Protein AF-A0A519KG94-F1 (afdb_monomer_lite)

Secondary structure (DSSP, 8-state):
-------EE-SSEEEETTEEEEEETTEEEEEETTTEEEEEEEEPPPTTTTT-TTGGGTS---EEEEEEETTS-EEEEEE-GGGTHHHHHHHHHHHHHHHHHHHS--

Sequence (106 aa):
MNAKKTTYDNSFVTIKDQELDIHYRQNNFVVDLHSVSKMYLTKKKSRYEAWIPILRRFMDPEYNLCIRTRDNKEIRMDVKASEKQFFIEPIAVVRGMGKSNLFSAS

Radius of gyration: 16.33 Å; chains: 1; bounding box: 50×31×43 Å

pLDDT: mean 78.15, std 16.22, range [37.41, 94.75]

Structure (mmCIF, N/CA/C/O backbone):
data_AF-A0A519KG94-F1
#
_entry.id   AF-A0A519KG94-F1
#
loop_
_atom_site.group_PDB
_atom_site.id
_atom_site.type_symbol
_atom_site.label_atom_id
_atom_site.label_alt_id
_atom_site.label_comp_id
_atom_site.label_asym_id
_atom_site.label_entity_id
_atom_site.label_seq_id
_atom_site.pdbx_PDB_ins_code
_atom_site.Cartn_x
_atom_site.Cartn_y
_atom_site.Cartn_z
_atom_site.occupancy
_atom_site.B_iso_or_equiv
_atom_site.auth_seq_id
_atom_site.auth_comp_id
_atom_site.auth_asym_id
_atom_site.auth_atom_id
_atom_site.pdbx_PDB_model_num
ATOM 1 N N . MET A 1 1 ? -22.112 10.602 17.271 1.00 38.81 1 MET A N 1
ATOM 2 C CA . MET A 1 1 ? -21.067 11.168 16.388 1.00 38.81 1 MET A CA 1
ATOM 3 C C . MET A 1 1 ? -21.139 10.444 15.050 1.00 38.81 1 MET A C 1
ATOM 5 O O . MET A 1 1 ? -20.944 9.239 15.031 1.00 38.81 1 MET A O 1
ATOM 9 N N . ASN A 1 2 ? -21.495 11.130 13.958 1.00 37.41 2 ASN A N 1
ATOM 10 C CA . ASN A 1 2 ? -21.551 10.522 12.623 1.00 37.41 2 ASN A CA 1
ATOM 11 C C . ASN A 1 2 ? -20.124 10.381 12.081 1.00 37.41 2 ASN A C 1
ATOM 13 O O . ASN A 1 2 ? -19.542 11.362 11.619 1.00 37.41 2 ASN A O 1
ATOM 17 N N . ALA A 1 3 ? -19.547 9.181 12.163 1.00 47.12 3 ALA A N 1
ATOM 18 C CA . ALA A 1 3 ? -18.307 8.878 11.461 1.00 47.12 3 ALA A CA 1
ATOM 19 C C . ALA A 1 3 ? -18.564 9.068 9.960 1.00 47.12 3 ALA A C 1
ATOM 21 O O . ALA A 1 3 ? -19.387 8.366 9.372 1.00 47.12 3 ALA A O 1
ATOM 22 N N . LYS A 1 4 ? -17.912 10.063 9.347 1.00 52.91 4 LYS A N 1
ATOM 23 C CA . LYS A 1 4 ? -17.907 10.233 7.891 1.00 52.91 4 LYS A CA 1
ATOM 24 C C . LYS A 1 4 ? -17.489 8.888 7.292 1.00 52.91 4 LYS A C 1
ATOM 26 O O . LYS A 1 4 ? -16.379 8.433 7.557 1.00 52.91 4 LYS A O 1
ATOM 31 N N . LYS A 1 5 ? -18.382 8.241 6.537 1.00 58.75 5 LYS A N 1
ATOM 32 C CA . LYS A 1 5 ? -18.061 7.008 5.814 1.00 58.75 5 LYS A CA 1
ATOM 33 C C . LYS A 1 5 ? -17.000 7.337 4.769 1.00 58.75 5 LYS A C 1
ATOM 35 O O . LYS A 1 5 ? -17.317 7.867 3.708 1.00 58.75 5 LYS A O 1
ATOM 40 N N . THR A 1 6 ? -15.738 7.076 5.091 1.00 61.94 6 THR A N 1
ATOM 41 C CA . THR A 1 6 ? -14.649 7.147 4.120 1.00 61.94 6 THR A CA 1
ATOM 42 C C . THR A 1 6 ? -14.820 5.965 3.183 1.00 61.94 6 THR A C 1
ATOM 44 O O . THR A 1 6 ? -14.640 4.824 3.597 1.00 61.94 6 THR A O 1
ATOM 47 N N . THR A 1 7 ? -15.232 6.252 1.952 1.00 73.69 7 THR A N 1
ATOM 48 C CA . THR A 1 7 ? -15.294 5.263 0.878 1.00 73.69 7 THR A CA 1
ATOM 49 C C . THR A 1 7 ? -14.279 5.690 -0.167 1.00 73.69 7 THR A C 1
ATOM 51 O O . THR A 1 7 ? -14.396 6.782 -0.722 1.00 73.69 7 THR A O 1
ATOM 54 N N . TYR A 1 8 ? -13.261 4.868 -0.377 1.00 79.19 8 TYR A N 1
ATOM 55 C CA . TYR A 1 8 ? -12.333 4.990 -1.493 1.00 79.19 8 TYR A CA 1
ATOM 56 C C . TYR A 1 8 ? -12.368 3.682 -2.262 1.00 79.19 8 TYR A C 1
ATOM 58 O O . TYR A 1 8 ? -12.383 2.620 -1.645 1.00 79.19 8 TYR A O 1
ATOM 66 N N . ASP A 1 9 ? -12.374 3.750 -3.584 1.00 83.38 9 ASP A N 1
ATOM 67 C CA . ASP A 1 9 ? -12.388 2.547 -4.396 1.00 83.38 9 ASP A CA 1
ATOM 68 C C . ASP A 1 9 ? -11.611 2.763 -5.686 1.00 83.38 9 ASP A C 1
ATOM 70 O O . ASP A 1 9 ? -11.781 3.772 -6.375 1.00 83.38 9 ASP A O 1
ATOM 74 N N . ASN A 1 10 ? -10.734 1.816 -5.996 1.00 84.69 10 ASN A N 1
ATOM 75 C CA . ASN A 1 10 ? -10.065 1.727 -7.280 1.00 84.69 10 ASN A CA 1
ATOM 76 C C . ASN A 1 10 ? -9.834 0.258 -7.656 1.00 84.69 10 ASN A C 1
ATOM 78 O O . ASN A 1 10 ? -10.133 -0.648 -6.887 1.00 84.69 10 ASN A O 1
ATOM 82 N N . SER A 1 11 ? -9.258 0.011 -8.836 1.00 82.50 11 SER A N 1
ATOM 83 C CA . SER A 1 11 ? -9.074 -1.344 -9.374 1.00 82.50 11 SER A CA 1
ATOM 84 C C . SER A 1 11 ? -8.289 -2.323 -8.486 1.00 82.50 11 SER A C 1
ATOM 86 O O . SER A 1 11 ? -8.348 -3.519 -8.753 1.00 82.50 11 SER A O 1
ATOM 88 N N . PHE A 1 12 ? -7.534 -1.849 -7.489 1.00 87.56 12 PHE A N 1
ATOM 89 C CA . PHE A 1 12 ? -6.683 -2.684 -6.634 1.00 87.56 12 PHE A CA 1
ATOM 90 C C . PHE A 1 12 ? -6.858 -2.454 -5.130 1.00 87.56 12 PHE A C 1
ATOM 92 O O . PHE A 1 12 ? -6.382 -3.268 -4.343 1.00 87.56 12 PHE A O 1
ATOM 99 N N . VAL A 1 13 ? -7.453 -1.337 -4.713 1.00 88.38 13 VAL A N 1
ATOM 100 C CA . VAL A 1 13 ? -7.562 -0.941 -3.308 1.00 88.38 13 VAL A CA 1
ATOM 101 C C . VAL A 1 13 ? -8.945 -0.375 -3.039 1.00 88.38 13 VAL A C 1
ATOM 103 O O . VAL A 1 13 ? -9.315 0.661 -3.595 1.00 88.38 13 VAL A O 1
ATOM 106 N N . THR A 1 14 ? -9.647 -0.996 -2.101 1.00 89.06 14 THR A N 1
ATOM 107 C CA . THR A 1 14 ? -10.936 -0.540 -1.596 1.00 89.06 14 THR A CA 1
ATOM 108 C C . THR A 1 14 ? -10.784 -0.201 -0.116 1.00 89.06 14 THR A C 1
ATOM 110 O O . THR A 1 14 ? -10.240 -0.968 0.673 1.00 89.06 14 THR A O 1
ATOM 113 N N . ILE A 1 15 ? -11.245 0.982 0.280 1.00 86.31 15 ILE A N 1
ATOM 114 C CA . ILE A 1 15 ? -11.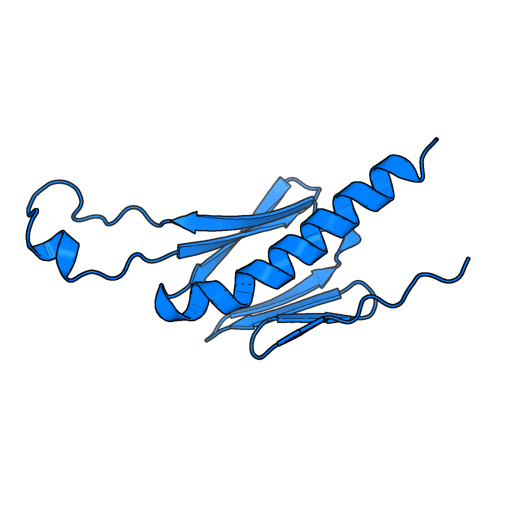316 1.413 1.674 1.00 86.31 15 ILE A CA 1
ATOM 115 C C . ILE A 1 15 ? -12.780 1.650 1.997 1.00 86.31 15 ILE A C 1
ATOM 117 O O . ILE A 1 15 ? -13.384 2.588 1.471 1.00 86.31 15 ILE A O 1
ATOM 121 N N . LYS A 1 16 ? -13.356 0.813 2.855 1.00 84.75 16 LYS A N 1
ATOM 122 C CA . LYS A 1 16 ? -14.776 0.878 3.205 1.00 84.75 16 LYS A CA 1
ATOM 123 C C . LYS A 1 16 ? -14.977 0.465 4.652 1.00 84.75 16 LYS A C 1
ATOM 125 O O . LYS A 1 16 ? -14.335 -0.461 5.115 1.00 84.75 16 LYS A O 1
ATOM 130 N N . ASP A 1 17 ? -15.861 1.166 5.363 1.00 80.44 17 ASP A N 1
ATOM 131 C CA . ASP A 1 17 ? -16.314 0.792 6.712 1.00 80.44 17 ASP A CA 1
ATOM 132 C C . ASP A 1 17 ? -15.173 0.455 7.708 1.00 80.44 17 ASP A C 1
ATOM 134 O O . ASP A 1 17 ? -15.344 -0.363 8.599 1.00 80.44 17 ASP A O 1
ATOM 138 N N . GLN A 1 18 ? -14.037 1.162 7.603 1.00 81.38 18 GLN A N 1
ATOM 139 C CA . GLN A 1 18 ? -12.804 0.978 8.399 1.00 81.38 18 GLN A CA 1
ATOM 140 C C . GLN A 1 18 ? -11.904 -0.196 7.996 1.00 81.38 18 GLN A C 1
ATOM 142 O O . GLN A 1 18 ? -10.900 -0.441 8.652 1.00 81.38 18 GLN A O 1
ATOM 147 N N . GLU A 1 19 ? -12.167 -0.847 6.875 1.00 88.94 19 GLU A N 1
ATOM 148 C CA . GLU A 1 19 ? -11.294 -1.871 6.314 1.00 88.94 19 GLU A CA 1
ATOM 149 C C . GLU A 1 19 ? -10.505 -1.316 5.126 1.00 88.94 19 GLU A C 1
ATOM 151 O O . GLU A 1 19 ? -11.011 -0.522 4.328 1.00 88.94 19 GLU A O 1
ATOM 156 N N . LEU A 1 20 ? -9.238 -1.717 5.043 1.00 88.56 20 LEU A N 1
ATOM 157 C CA . LEU A 1 20 ? -8.374 -1.565 3.882 1.00 88.56 20 LEU A CA 1
ATOM 158 C C . LEU A 1 20 ? -8.285 -2.929 3.208 1.00 88.56 20 LEU A C 1
ATOM 160 O O . LEU A 1 20 ? -7.618 -3.833 3.714 1.00 88.56 20 LEU A O 1
ATOM 164 N N . ASP A 1 21 ? -8.953 -3.050 2.074 1.00 91.44 21 ASP A N 1
ATOM 165 C CA . ASP A 1 21 ? -8.946 -4.234 1.234 1.00 91.44 21 ASP A CA 1
ATOM 166 C C . ASP A 1 21 ? -8.070 -3.982 0.007 1.00 91.44 21 ASP A C 1
ATOM 168 O O . ASP A 1 21 ? -8.206 -2.966 -0.681 1.00 91.44 21 ASP A O 1
ATOM 172 N N . ILE A 1 22 ? -7.111 -4.868 -0.238 1.00 90.50 22 ILE A N 1
ATOM 173 C CA . ILE A 1 22 ? -6.169 -4.735 -1.340 1.00 90.50 22 ILE A CA 1
ATOM 174 C C . ILE A 1 22 ? -6.119 -6.048 -2.109 1.00 90.50 22 ILE A C 1
ATOM 176 O O . ILE A 1 22 ? -5.635 -7.065 -1.608 1.00 90.50 22 ILE A O 1
ATOM 180 N N . HIS A 1 23 ? -6.554 -5.972 -3.365 1.00 91.31 23 HIS A N 1
ATOM 181 C CA . HIS A 1 23 ? -6.552 -7.055 -4.343 1.00 91.31 23 HIS A CA 1
ATOM 182 C C . HIS A 1 23 ? -5.554 -6.719 -5.437 1.00 91.31 23 HIS A C 1
ATOM 184 O O . HIS A 1 23 ? -5.826 -5.921 -6.336 1.00 91.31 23 HIS A O 1
ATOM 190 N N . TYR A 1 24 ? -4.363 -7.302 -5.367 1.00 89.06 24 TYR A N 1
ATOM 191 C CA . TYR A 1 24 ? -3.315 -6.999 -6.328 1.00 89.06 24 TYR A CA 1
ATOM 192 C C . TYR A 1 24 ? -2.519 -8.240 -6.728 1.00 89.06 24 TYR A C 1
ATOM 194 O O . TYR A 1 24 ? -1.722 -8.801 -5.969 1.00 89.06 24 TYR A O 1
ATOM 202 N N . ARG A 1 25 ? -2.687 -8.629 -7.998 1.00 85.50 25 ARG A N 1
ATOM 203 C CA . ARG A 1 25 ? -2.130 -9.854 -8.592 1.00 85.50 25 ARG A CA 1
ATOM 204 C C . ARG A 1 25 ? -2.571 -11.102 -7.826 1.00 85.50 25 ARG A C 1
ATOM 206 O O . ARG A 1 25 ? -3.741 -11.440 -7.854 1.00 85.50 25 ARG A O 1
ATOM 213 N N . GLN A 1 26 ? -1.629 -11.803 -7.198 1.00 86.31 26 GLN A N 1
ATOM 214 C CA . GLN A 1 26 ? -1.876 -13.004 -6.400 1.00 86.31 26 GLN A CA 1
ATOM 215 C C . GLN A 1 26 ? -1.955 -12.693 -4.898 1.00 86.31 26 GLN A C 1
ATOM 217 O O . GLN A 1 26 ? -2.139 -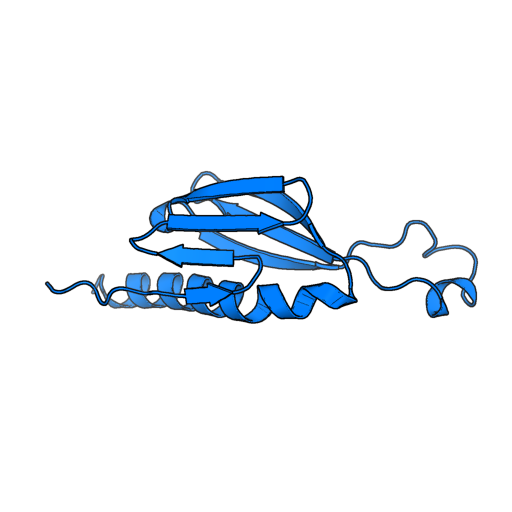13.606 -4.101 1.00 86.31 26 GLN A O 1
ATOM 222 N N . ASN A 1 27 ? -1.794 -11.424 -4.507 1.00 83.56 27 ASN A N 1
ATOM 223 C CA . ASN A 1 27 ? -1.884 -11.004 -3.117 1.00 83.56 27 ASN A CA 1
ATOM 224 C C . ASN A 1 27 ? -3.247 -10.366 -2.879 1.00 83.56 27 ASN A C 1
ATOM 226 O O . ASN A 1 27 ? -3.547 -9.324 -3.461 1.00 83.56 27 ASN A O 1
ATOM 230 N N . ASN A 1 28 ? -4.022 -10.974 -1.990 1.00 87.31 28 ASN A N 1
ATOM 231 C CA . ASN A 1 28 ? -5.261 -10.408 -1.481 1.00 87.31 28 ASN A CA 1
ATOM 232 C C . ASN A 1 28 ? -5.133 -10.334 0.033 1.00 87.31 28 ASN A C 1
ATOM 234 O O . ASN A 1 28 ? -4.808 -11.338 0.674 1.00 87.31 28 ASN A O 1
ATOM 238 N N . PHE A 1 29 ? -5.348 -9.158 0.605 1.00 87.12 29 PHE A N 1
ATOM 239 C CA . PHE A 1 29 ? -5.354 -9.007 2.050 1.00 87.12 29 PHE A CA 1
ATOM 240 C C . PHE A 1 29 ? -6.319 -7.913 2.473 1.00 87.12 29 PHE A C 1
ATOM 242 O O . PHE A 1 29 ? -6.423 -6.861 1.847 1.00 87.12 29 PHE A O 1
ATOM 249 N N . VAL A 1 30 ? -6.962 -8.184 3.599 1.00 89.38 30 VAL A N 1
ATOM 250 C CA . VAL A 1 30 ? -7.863 -7.268 4.278 1.00 89.38 30 VAL A CA 1
ATOM 251 C C . VAL A 1 30 ? -7.231 -6.938 5.618 1.00 89.38 30 VAL A C 1
ATOM 253 O O . VAL A 1 30 ? -6.791 -7.833 6.345 1.00 89.38 30 VAL A O 1
ATOM 256 N N . VAL A 1 31 ? -7.140 -5.652 5.935 1.00 87.94 31 VAL A N 1
ATOM 257 C CA . VAL A 1 31 ? -6.614 -5.181 7.213 1.00 87.94 31 VAL A CA 1
ATOM 258 C C . VAL A 1 31 ? -7.501 -4.076 7.767 1.00 87.94 31 VAL A C 1
ATOM 260 O O . VAL A 1 31 ? -7.913 -3.172 7.047 1.00 87.94 31 VAL A O 1
ATOM 263 N N . ASP A 1 32 ? -7.772 -4.126 9.067 1.00 88.62 32 ASP A N 1
ATOM 264 C CA . ASP A 1 32 ? -8.465 -3.045 9.765 1.00 88.62 32 ASP A CA 1
ATOM 265 C C . ASP A 1 32 ? -7.610 -1.766 9.709 1.00 88.62 32 ASP A C 1
ATOM 267 O O . ASP A 1 32 ? -6.453 -1.757 10.146 1.00 88.62 32 ASP A O 1
ATOM 271 N N . LEU A 1 33 ? -8.171 -0.669 9.201 1.00 86.12 33 LEU A N 1
ATOM 272 C CA . LEU A 1 33 ? -7.519 0.638 9.121 1.00 86.12 33 LEU A CA 1
ATOM 273 C C . LEU A 1 33 ? -7.058 1.152 10.484 1.00 86.12 33 LEU A C 1
ATOM 275 O O . LEU A 1 33 ? -6.042 1.845 10.545 1.00 86.12 33 LEU A O 1
ATOM 279 N N . HIS A 1 34 ? -7.750 0.830 11.582 1.00 84.81 34 HIS A N 1
ATOM 280 C CA . HIS A 1 34 ? -7.298 1.228 12.922 1.00 84.81 34 HIS A CA 1
ATOM 281 C C . HIS A 1 34 ? -6.007 0.536 13.318 1.00 84.81 34 HIS A C 1
ATOM 283 O O . HIS A 1 34 ? -5.188 1.118 14.032 1.00 84.81 34 HIS A O 1
ATOM 289 N N . SER A 1 35 ? -5.804 -0.685 12.832 1.00 87.69 35 SER A N 1
ATOM 290 C CA . SER A 1 35 ? -4.568 -1.427 13.044 1.00 87.69 35 SER A CA 1
ATOM 291 C C . SER A 1 35 ? -3.420 -0.895 12.181 1.00 87.69 35 SER A C 1
ATOM 293 O O . SER A 1 35 ? -2.261 -1.101 12.535 1.00 87.69 35 SER A O 1
ATOM 295 N N . VAL A 1 36 ? -3.702 -0.162 11.097 1.00 89.75 36 VAL A N 1
ATOM 296 C CA . VAL A 1 36 ? -2.685 0.436 10.222 1.00 89.75 36 VAL A CA 1
ATOM 297 C C . VAL A 1 36 ? -2.104 1.699 10.864 1.00 89.75 36 VAL A C 1
ATOM 299 O O . VAL A 1 36 ? -2.809 2.641 11.220 1.00 89.75 36 VAL A O 1
ATOM 302 N N . SER A 1 37 ? -0.778 1.740 10.999 1.00 89.69 37 SER A N 1
ATOM 303 C CA . SER A 1 37 ? -0.044 2.930 11.444 1.00 89.69 37 SER A CA 1
ATOM 304 C C . SER A 1 37 ? 0.460 3.763 10.268 1.00 89.69 37 SER A C 1
ATOM 306 O O . SER A 1 37 ? 0.476 4.993 10.335 1.00 89.69 37 SER A O 1
ATOM 308 N N . LYS A 1 38 ? 0.885 3.112 9.178 1.00 91.56 38 LYS A N 1
ATOM 309 C CA . LYS A 1 38 ? 1.455 3.792 8.012 1.00 91.56 38 LYS A CA 1
ATOM 310 C C . LYS A 1 38 ? 1.319 2.953 6.746 1.00 91.56 38 LYS A C 1
ATOM 312 O O . LYS A 1 38 ? 1.578 1.758 6.766 1.00 91.56 38 LYS A O 1
ATOM 317 N N . MET A 1 39 ? 1.046 3.608 5.624 1.00 93.50 39 MET A N 1
ATOM 318 C CA . MET A 1 39 ? 1.100 3.021 4.282 1.00 93.50 39 MET A CA 1
ATOM 319 C C . MET A 1 39 ? 2.042 3.859 3.408 1.00 93.50 39 MET A C 1
ATOM 321 O O . MET A 1 39 ? 2.018 5.088 3.495 1.00 93.50 39 MET A O 1
ATOM 325 N N . TYR A 1 40 ? 2.927 3.230 2.629 1.00 94.75 40 TYR A N 1
ATOM 326 C CA . TYR A 1 40 ? 3.891 3.936 1.772 1.00 94.75 40 TYR A CA 1
ATOM 327 C C . TYR A 1 40 ? 4.488 3.040 0.681 1.00 94.75 40 TYR A C 1
ATOM 329 O O . TYR A 1 40 ? 4.523 1.823 0.815 1.00 94.75 40 TYR A O 1
ATOM 337 N N . LEU A 1 41 ? 5.018 3.652 -0.382 1.00 93.69 41 LEU A N 1
ATOM 338 C CA . LEU A 1 41 ? 5.795 2.962 -1.415 1.00 93.69 41 LEU A CA 1
ATOM 339 C C . LEU A 1 41 ? 7.297 3.118 -1.155 1.00 93.69 41 LEU A C 1
ATOM 341 O O . LEU A 1 41 ? 7.770 4.203 -0.816 1.00 93.69 41 LEU A O 1
ATOM 345 N N . THR A 1 42 ? 8.063 2.056 -1.379 1.00 93.19 42 THR A N 1
ATOM 346 C CA . THR A 1 42 ? 9.531 2.100 -1.426 1.00 93.19 42 THR A CA 1
ATOM 347 C C . THR A 1 42 ? 10.018 1.643 -2.787 1.00 93.19 42 THR A C 1
ATOM 349 O O . THR A 1 42 ? 9.455 0.726 -3.368 1.00 93.19 42 THR A O 1
ATOM 352 N N . LYS A 1 43 ? 11.064 2.270 -3.322 1.00 88.69 43 LYS A N 1
ATOM 353 C CA . LYS A 1 43 ? 11.701 1.790 -4.552 1.00 88.69 43 LYS A CA 1
ATOM 354 C C . LYS A 1 43 ? 12.546 0.557 -4.222 1.00 88.69 43 LYS A C 1
ATOM 356 O O . LYS A 1 43 ? 13.353 0.612 -3.292 1.00 88.69 43 LYS A O 1
ATOM 361 N N . LYS A 1 44 ? 12.402 -0.536 -4.973 1.00 83.94 44 LYS A N 1
ATOM 362 C CA . LYS A 1 44 ? 13.307 -1.687 -4.861 1.00 83.94 44 LYS A CA 1
ATOM 363 C C . LYS A 1 44 ? 14.672 -1.289 -5.414 1.00 83.94 44 LYS A C 1
ATOM 365 O O . LYS A 1 44 ? 14.776 -0.704 -6.493 1.00 83.94 44 LYS A O 1
ATOM 370 N N . LYS A 1 45 ? 15.733 -1.598 -4.667 1.00 72.00 45 LYS A N 1
ATOM 371 C CA . LYS A 1 45 ? 17.097 -1.486 -5.190 1.00 72.00 45 LYS A CA 1
ATOM 372 C C . LYS A 1 45 ? 17.269 -2.561 -6.257 1.00 72.00 45 LYS A C 1
ATOM 374 O O . LYS A 1 45 ? 17.067 -3.741 -5.970 1.00 72.00 45 LYS A O 1
ATOM 379 N N . SER A 1 46 ? 17.602 -2.172 -7.486 1.00 64.12 46 SER A N 1
ATOM 380 C CA . SER A 1 46 ? 17.891 -3.161 -8.523 1.00 64.12 46 SER A CA 1
ATOM 381 C C . SER A 1 46 ? 19.191 -3.872 -8.152 1.00 6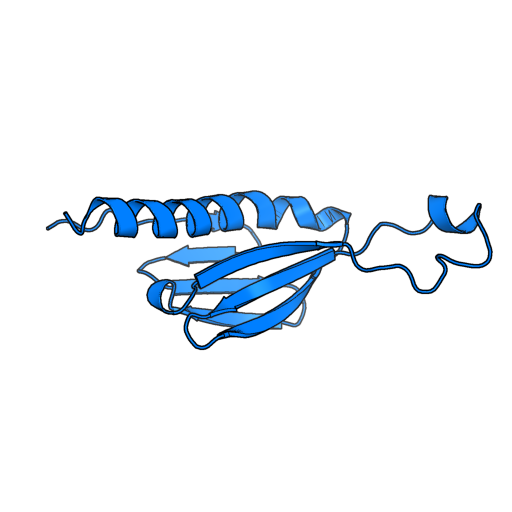4.12 46 SER A C 1
ATOM 383 O O . SER A 1 46 ? 20.194 -3.202 -7.916 1.00 64.12 46 SER A O 1
ATOM 385 N N . ARG A 1 47 ? 19.213 -5.210 -8.135 1.00 58.00 47 ARG A N 1
ATOM 386 C CA . ARG A 1 47 ? 20.443 -5.987 -7.867 1.00 58.00 47 ARG A CA 1
ATOM 387 C C . ARG A 1 47 ? 21.571 -5.700 -8.873 1.00 58.00 47 ARG A C 1
ATOM 389 O O . ARG A 1 47 ? 22.727 -5.966 -8.582 1.00 58.00 47 ARG A O 1
ATOM 396 N N . TYR A 1 48 ? 21.236 -5.110 -10.019 1.00 57.47 48 TYR A N 1
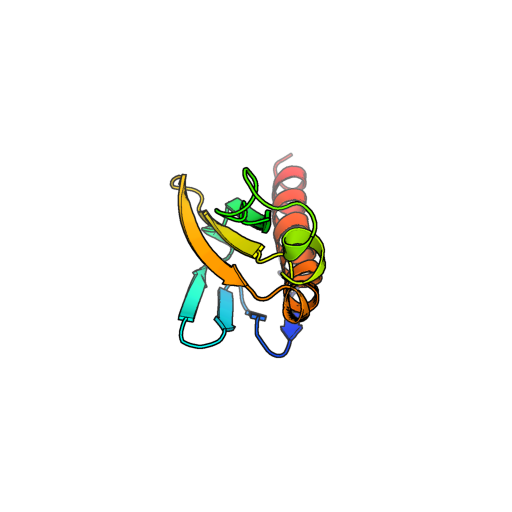ATOM 397 C CA . TYR A 1 48 ? 22.164 -4.721 -11.081 1.00 57.47 48 TYR A CA 1
ATOM 398 C C . TYR A 1 48 ? 22.798 -3.335 -10.894 1.00 57.47 48 TYR A C 1
ATOM 400 O O . TYR A 1 48 ? 23.530 -2.889 -11.775 1.00 57.47 48 TYR A O 1
ATOM 408 N N . GLU A 1 49 ? 22.549 -2.650 -9.767 1.00 51.19 49 GLU A N 1
ATOM 409 C CA . GLU A 1 49 ? 23.028 -1.276 -9.530 1.00 51.19 49 GLU A CA 1
ATOM 410 C C . GLU A 1 49 ? 24.554 -1.118 -9.598 1.00 51.19 49 GLU A C 1
ATOM 412 O O . GLU A 1 49 ? 25.028 0.008 -9.724 1.00 51.19 49 GLU A O 1
ATOM 417 N N . ALA A 1 50 ? 25.324 -2.208 -9.559 1.00 53.16 50 ALA A N 1
ATOM 418 C CA . ALA A 1 50 ? 26.772 -2.125 -9.504 1.00 53.16 50 ALA A CA 1
ATOM 419 C C . ALA A 1 50 ? 27.484 -2.148 -10.874 1.00 53.16 50 ALA A C 1
ATOM 421 O O . ALA A 1 50 ? 28.521 -1.502 -10.982 1.00 53.16 50 ALA A O 1
ATOM 422 N N . TRP A 1 51 ? 27.033 -2.894 -11.898 1.00 53.31 51 TRP A N 1
ATOM 423 C CA . TRP A 1 51 ? 27.976 -3.321 -12.962 1.00 53.31 51 TRP A CA 1
ATOM 424 C C . TRP A 1 51 ? 27.693 -2.825 -14.391 1.00 53.31 51 TRP A C 1
ATOM 426 O O . TRP A 1 51 ? 28.632 -2.774 -15.179 1.00 53.31 51 TRP A O 1
ATOM 436 N N . ILE A 1 52 ? 26.464 -2.428 -14.768 1.00 64.69 52 ILE A N 1
ATOM 437 C CA . ILE A 1 52 ? 26.176 -2.014 -16.163 1.00 64.69 52 ILE A CA 1
ATOM 438 C C . ILE A 1 52 ? 25.200 -0.816 -16.222 1.00 64.69 52 ILE A C 1
ATOM 440 O O . ILE A 1 52 ? 23.982 -0.999 -16.143 1.00 64.69 52 ILE A O 1
ATOM 444 N N . PRO A 1 53 ? 25.695 0.422 -16.438 1.00 62.25 53 PRO A N 1
ATOM 445 C CA . PRO A 1 53 ? 24.877 1.642 -16.513 1.00 62.25 53 PRO A CA 1
ATOM 446 C C . PRO A 1 53 ? 23.819 1.639 -17.627 1.00 62.25 53 PRO A C 1
ATOM 448 O O . PRO A 1 53 ? 22.786 2.294 -17.499 1.00 62.25 53 PRO A O 1
ATOM 451 N N . ILE A 1 54 ? 24.064 0.903 -18.714 1.00 65.88 54 ILE A N 1
ATOM 452 C CA . ILE A 1 54 ? 23.168 0.815 -19.877 1.00 65.88 54 ILE A CA 1
ATOM 453 C C . ILE A 1 54 ? 21.897 0.027 -19.542 1.00 65.88 54 ILE A C 1
ATOM 455 O O . ILE A 1 54 ? 20.802 0.480 -19.869 1.00 65.88 54 ILE A O 1
ATOM 459 N N . LEU A 1 55 ? 22.011 -1.089 -18.813 1.00 58.94 55 LEU A N 1
ATOM 460 C CA . LEU A 1 55 ? 20.854 -1.904 -18.416 1.00 58.94 55 LEU A CA 1
ATOM 461 C C . LEU A 1 55 ? 19.919 -1.157 -17.456 1.00 58.94 55 LEU A C 1
ATOM 463 O O . LEU A 1 55 ? 18.714 -1.395 -17.453 1.00 58.94 55 LEU A O 1
ATOM 467 N N . ARG A 1 56 ? 20.441 -0.174 -16.713 1.00 57.78 56 ARG A N 1
ATOM 468 C CA . ARG A 1 56 ? 19.651 0.683 -15.817 1.00 57.78 56 ARG A CA 1
ATOM 469 C C . ARG A 1 56 ? 18.558 1.478 -16.542 1.00 57.78 56 ARG A C 1
ATOM 471 O O . ARG A 1 56 ? 17.569 1.826 -15.910 1.00 57.78 56 ARG A O 1
ATOM 478 N N . ARG A 1 57 ? 18.723 1.782 -17.838 1.00 56.25 57 ARG A N 1
ATOM 479 C CA . ARG A 1 57 ? 17.713 2.506 -18.638 1.00 56.25 57 ARG A CA 1
ATOM 480 C C . ARG A 1 57 ? 16.570 1.613 -19.126 1.00 56.25 57 ARG A C 1
ATOM 482 O O . ARG A 1 57 ? 15.516 2.140 -19.452 1.00 56.25 57 ARG A O 1
ATOM 489 N N . PHE A 1 58 ? 16.781 0.298 -19.168 1.00 58.16 58 PHE A N 1
ATOM 490 C CA . PHE A 1 58 ? 15.805 -0.674 -19.671 1.00 58.16 58 PHE A CA 1
ATOM 491 C C . PHE A 1 58 ? 15.033 -1.388 -18.559 1.00 58.16 58 PHE A C 1
ATOM 493 O O . PHE A 1 58 ? 14.047 -2.061 -18.839 1.00 58.16 58 PHE A O 1
ATOM 500 N N . MET A 1 59 ? 15.472 -1.263 -17.304 1.00 62.38 59 MET A N 1
ATOM 501 C CA . MET A 1 59 ? 14.756 -1.833 -16.169 1.00 62.38 59 MET A CA 1
ATOM 502 C C . MET A 1 59 ? 13.822 -0.796 -15.558 1.00 62.38 59 MET A C 1
ATOM 504 O O . MET A 1 59 ? 14.267 0.183 -14.951 1.00 62.38 59 MET A O 1
ATOM 508 N N . ASP A 1 60 ? 12.523 -1.044 -15.689 1.00 63.62 60 ASP A N 1
ATOM 509 C CA . ASP A 1 60 ? 11.514 -0.274 -14.981 1.00 63.62 60 ASP A CA 1
ATOM 510 C C . ASP A 1 60 ? 11.739 -0.379 -13.463 1.00 63.62 60 ASP A C 1
ATOM 512 O O . ASP A 1 60 ? 11.962 -1.473 -12.933 1.00 63.62 60 ASP A O 1
ATOM 516 N N . PRO A 1 61 ? 11.702 0.744 -12.728 1.00 68.81 61 PRO A N 1
ATOM 517 C CA . PRO A 1 61 ? 11.920 0.725 -11.294 1.00 68.81 61 PRO A CA 1
ATOM 518 C C . PRO A 1 61 ? 10.780 -0.018 -10.594 1.00 68.81 61 PRO A C 1
ATOM 520 O O . PRO A 1 61 ? 9.660 0.478 -10.527 1.00 68.81 61 PRO A O 1
ATOM 523 N N . GLU A 1 62 ? 11.063 -1.185 -10.025 1.00 83.25 62 GLU A N 1
ATOM 524 C CA . GLU A 1 62 ? 10.095 -1.881 -9.180 1.00 83.25 62 GLU A CA 1
ATOM 525 C C . GLU A 1 62 ? 9.899 -1.150 -7.845 1.00 83.25 62 GLU A C 1
ATOM 527 O O . GLU A 1 62 ? 10.811 -0.509 -7.308 1.00 83.25 62 GLU A O 1
ATOM 532 N N . TYR A 1 63 ? 8.698 -1.266 -7.289 1.00 90.62 63 TYR A N 1
ATOM 533 C CA . TYR A 1 63 ? 8.334 -0.690 -6.002 1.00 90.62 63 TYR A CA 1
ATOM 534 C C . TYR A 1 63 ? 7.866 -1.790 -5.051 1.00 90.62 63 TYR A C 1
ATOM 536 O O . TYR A 1 63 ? 7.410 -2.837 -5.491 1.00 90.62 63 TYR A O 1
ATOM 544 N N . ASN A 1 64 ? 7.944 -1.543 -3.746 1.00 91.94 64 ASN A N 1
ATOM 545 C CA . ASN A 1 64 ? 7.166 -2.279 -2.760 1.00 91.94 64 ASN A CA 1
ATOM 546 C C . ASN A 1 64 ? 6.104 -1.356 -2.178 1.00 91.94 64 ASN A C 1
ATOM 548 O O . ASN A 1 64 ? 6.442 -0.253 -1.737 1.00 91.94 64 ASN A O 1
ATOM 552 N N . LEU A 1 65 ? 4.860 -1.817 -2.112 1.00 93.56 65 LEU A N 1
ATOM 553 C CA . LEU A 1 65 ? 3.873 -1.258 -1.202 1.00 93.56 65 LEU A CA 1
ATOM 554 C C . LEU A 1 65 ? 4.120 -1.831 0.192 1.00 93.56 65 LEU A C 1
ATOM 556 O O . LEU A 1 65 ? 4.147 -3.046 0.373 1.00 93.56 65 LEU A O 1
ATOM 560 N N . CYS A 1 66 ? 4.314 -0.945 1.160 1.00 94.62 66 CYS A N 1
ATOM 561 C CA . CYS A 1 66 ? 4.541 -1.272 2.556 1.00 94.62 66 CYS A CA 1
ATOM 562 C C . CYS A 1 66 ? 3.359 -0.779 3.391 1.00 94.62 66 CYS A C 1
ATOM 564 O O . CYS A 1 66 ? 3.005 0.403 3.334 1.00 94.62 66 CYS A O 1
ATOM 566 N N . ILE A 1 67 ? 2.797 -1.667 4.204 1.00 93.50 67 ILE A N 1
ATOM 567 C CA . ILE A 1 67 ? 1.761 -1.352 5.188 1.00 93.50 67 ILE A CA 1
ATOM 568 C C . ILE A 1 67 ? 2.293 -1.763 6.544 1.00 93.50 67 ILE A C 1
ATOM 570 O O . ILE A 1 67 ? 2.499 -2.942 6.819 1.00 93.50 67 ILE A O 1
ATOM 574 N N . ARG A 1 68 ? 2.549 -0.768 7.383 1.00 93.56 68 ARG A N 1
ATOM 575 C CA . ARG A 1 68 ? 2.962 -0.960 8.762 1.00 93.56 68 ARG A CA 1
ATOM 576 C C . ARG A 1 68 ? 1.736 -0.898 9.654 1.00 93.56 68 ARG A C 1
ATOM 578 O O . ARG A 1 68 ? 0.956 0.053 9.578 1.00 93.56 68 ARG A O 1
ATOM 585 N N . THR A 1 69 ? 1.593 -1.890 10.513 1.00 91.06 69 THR A N 1
ATOM 586 C CA . THR A 1 69 ? 0.563 -1.949 11.549 1.00 91.06 69 THR A CA 1
ATOM 587 C C . THR A 1 69 ? 1.058 -1.282 12.838 1.00 91.06 69 THR A C 1
ATOM 589 O O . THR A 1 69 ? 2.226 -0.900 12.961 1.00 91.06 69 THR A O 1
ATOM 592 N N . ARG A 1 70 ? 0.168 -1.051 13.806 1.00 87.75 70 ARG A N 1
ATOM 593 C CA . ARG A 1 70 ? 0.499 -0.426 15.100 1.00 87.75 70 ARG A CA 1
ATOM 594 C C . ARG A 1 70 ? 1.338 -1.324 16.007 1.00 87.75 70 ARG A C 1
ATOM 596 O O . ARG A 1 70 ? 2.092 -0.808 16.820 1.00 87.75 70 ARG A O 1
ATOM 603 N N . ASP A 1 71 ? 1.267 -2.640 15.825 1.00 90.06 71 ASP A N 1
ATOM 604 C CA . ASP A 1 71 ? 2.125 -3.623 16.501 1.00 90.06 71 ASP A CA 1
ATOM 605 C C . ASP A 1 71 ? 3.515 -3.765 15.842 1.00 90.06 71 ASP A C 1
ATOM 607 O O . ASP A 1 71 ? 4.245 -4.712 16.120 1.00 90.06 71 ASP A O 1
ATOM 611 N N . ASN A 1 72 ? 3.895 -2.818 14.972 1.00 87.00 72 ASN A N 1
ATOM 612 C CA . ASN A 1 72 ? 5.155 -2.778 14.224 1.00 87.00 72 ASN A CA 1
ATOM 613 C C . ASN A 1 72 ? 5.386 -3.934 13.240 1.00 87.00 72 ASN A C 1
ATOM 615 O O . ASN A 1 72 ? 6.486 -4.041 12.689 1.00 87.00 72 ASN A O 1
ATOM 619 N N . LYS A 1 73 ? 4.374 -4.757 12.943 1.00 91.19 73 LYS A N 1
ATOM 620 C CA . LYS A 1 73 ? 4.456 -5.667 11.797 1.00 91.19 73 LYS A CA 1
ATOM 621 C C . LYS A 1 73 ? 4.374 -4.871 10.496 1.00 91.19 73 LYS A C 1
ATOM 623 O O . LYS A 1 73 ? 3.814 -3.776 10.428 1.00 91.19 73 LYS A O 1
ATOM 628 N N . GLU A 1 74 ? 4.992 -5.404 9.450 1.00 92.81 74 GLU A N 1
ATOM 629 C CA . GLU A 1 74 ? 5.026 -4.754 8.146 1.00 92.81 74 GLU A CA 1
ATOM 630 C C . GLU A 1 74 ? 4.704 -5.762 7.051 1.00 92.81 74 GLU A C 1
ATOM 632 O O . GLU A 1 74 ? 5.434 -6.730 6.840 1.00 92.81 74 GLU A O 1
ATOM 637 N N . ILE A 1 75 ? 3.607 -5.506 6.348 1.00 91.50 75 ILE A N 1
ATOM 638 C CA . ILE A 1 75 ? 3.197 -6.240 5.158 1.00 91.50 75 ILE A CA 1
ATOM 639 C C . ILE A 1 75 ? 3.856 -5.554 3.964 1.00 91.50 75 ILE A C 1
ATOM 641 O O . ILE A 1 75 ? 3.808 -4.326 3.835 1.00 91.50 75 ILE A O 1
ATOM 645 N N . ARG A 1 76 ? 4.500 -6.338 3.097 1.00 91.94 76 ARG A N 1
ATOM 646 C CA . ARG A 1 76 ? 5.181 -5.843 1.897 1.00 91.94 76 ARG A CA 1
ATOM 647 C C . ARG A 1 76 ? 4.691 -6.578 0.667 1.00 91.94 76 ARG A C 1
ATOM 649 O O . ARG A 1 76 ? 4.575 -7.798 0.686 1.00 91.94 76 ARG A O 1
ATOM 656 N N . MET A 1 77 ? 4.482 -5.830 -0.407 1.00 90.69 77 MET A N 1
ATOM 657 C CA . MET A 1 77 ? 4.070 -6.376 -1.692 1.00 90.69 77 MET A CA 1
ATOM 658 C C . MET A 1 77 ? 4.815 -5.737 -2.848 1.00 90.69 77 MET A C 1
ATOM 660 O O . MET A 1 77 ? 4.967 -4.519 -2.885 1.00 90.69 77 MET A O 1
ATOM 664 N N . ASP A 1 78 ? 5.186 -6.550 -3.828 1.00 90.19 78 ASP A N 1
ATOM 665 C CA . ASP A 1 78 ? 5.872 -6.115 -5.040 1.00 90.19 78 ASP A CA 1
ATOM 666 C C . ASP A 1 78 ? 4.916 -5.446 -6.030 1.00 90.19 78 ASP A C 1
ATOM 668 O O . ASP A 1 78 ? 4.031 -6.105 -6.565 1.00 90.19 78 ASP A O 1
ATOM 672 N N . VAL A 1 79 ? 5.147 -4.170 -6.340 1.00 90.19 79 VAL A N 1
ATOM 673 C CA . VAL A 1 79 ? 4.352 -3.329 -7.246 1.00 90.19 79 VAL A CA 1
ATOM 674 C C . VAL A 1 79 ? 5.152 -2.983 -8.506 1.00 90.19 79 VAL A C 1
ATOM 676 O O . VAL A 1 79 ? 6.299 -2.533 -8.433 1.00 90.19 79 VAL A O 1
ATOM 679 N N . LYS A 1 80 ? 4.544 -3.159 -9.691 1.00 87.81 80 LYS A N 1
ATOM 680 C CA . LYS A 1 80 ? 5.156 -2.720 -10.966 1.00 87.81 80 LYS A CA 1
ATOM 681 C C . LYS A 1 80 ? 5.241 -1.197 -11.023 1.00 87.81 80 LYS A C 1
ATOM 683 O O . LYS A 1 80 ? 4.343 -0.493 -10.564 1.00 87.81 80 LYS A O 1
ATOM 688 N N . ALA A 1 81 ? 6.270 -0.696 -11.703 1.00 85.31 81 ALA A N 1
ATOM 689 C CA . ALA A 1 81 ? 6.452 0.731 -11.959 1.00 85.31 81 ALA A CA 1
ATOM 690 C C . ALA A 1 81 ? 5.208 1.395 -12.573 1.00 85.31 81 ALA A C 1
ATOM 692 O O . ALA A 1 81 ? 4.797 2.461 -12.116 1.00 85.31 81 ALA A O 1
ATOM 693 N N . SER A 1 82 ? 4.600 0.739 -13.567 1.00 86.44 82 SER A N 1
ATOM 694 C CA . SER A 1 82 ? 3.420 1.216 -14.300 1.00 86.44 82 SER A CA 1
ATOM 695 C C . SER A 1 82 ? 2.149 1.283 -13.450 1.00 86.44 82 SER A C 1
ATOM 697 O O . SER A 1 82 ? 1.242 2.050 -13.755 1.00 86.44 82 SER A O 1
ATOM 699 N N . GLU A 1 83 ? 2.082 0.512 -12.365 1.00 87.94 83 GLU A N 1
ATOM 700 C CA . GLU A 1 83 ? 0.888 0.367 -11.525 1.00 87.94 83 GLU A CA 1
ATOM 701 C C . GLU A 1 83 ? 1.006 1.161 -10.213 1.00 87.94 83 GLU A C 1
ATOM 703 O O . GLU A 1 83 ? 0.036 1.295 -9.472 1.00 87.94 83 GLU A O 1
ATOM 708 N N . LYS A 1 84 ? 2.170 1.760 -9.921 1.00 88.75 84 LYS A N 1
ATOM 709 C CA . LYS A 1 84 ? 2.410 2.490 -8.661 1.00 88.75 84 LYS A CA 1
ATOM 710 C C . LYS A 1 84 ? 1.405 3.619 -8.408 1.00 88.75 84 LYS A C 1
ATOM 712 O O . LYS A 1 84 ? 1.103 3.927 -7.259 1.00 88.75 84 LYS A O 1
ATOM 717 N N . GLN A 1 85 ? 0.916 4.249 -9.479 1.00 88.94 85 GLN A N 1
ATOM 718 C CA . GLN A 1 85 ? 0.020 5.403 -9.416 1.00 88.94 85 GLN A CA 1
ATOM 719 C C . GLN A 1 85 ? -1.305 5.077 -8.719 1.00 88.94 85 GLN A C 1
ATOM 721 O O . GLN A 1 85 ? -1.810 5.909 -7.972 1.00 88.94 85 GLN A O 1
ATOM 726 N N . PHE A 1 86 ? -1.787 3.837 -8.853 1.00 89.31 86 PHE A N 1
ATOM 727 C CA . PHE A 1 86 ? -3.017 3.365 -8.214 1.00 89.31 86 PHE A CA 1
ATOM 728 C C . PHE A 1 86 ? -2.906 3.260 -6.686 1.00 89.31 86 PHE A C 1
ATOM 730 O O . PHE A 1 86 ? -3.913 3.161 -5.998 1.00 89.31 86 PHE A O 1
ATOM 737 N N . PHE A 1 87 ? -1.696 3.319 -6.125 1.00 90.75 87 PHE A N 1
ATOM 738 C CA . PHE A 1 87 ? -1.483 3.248 -4.678 1.00 90.75 87 PHE A CA 1
ATOM 739 C C . PHE A 1 87 ? -1.214 4.615 -4.036 1.00 90.75 87 PHE A C 1
ATOM 741 O O . PHE A 1 87 ? -1.236 4.723 -2.812 1.00 90.75 87 PHE A O 1
ATOM 748 N N . ILE A 1 88 ? -0.988 5.672 -4.828 1.00 90.06 88 ILE A N 1
ATOM 749 C CA . ILE A 1 88 ? -0.646 7.011 -4.314 1.00 90.06 88 ILE A CA 1
ATOM 750 C C . ILE A 1 88 ? -1.809 7.617 -3.524 1.00 90.06 88 ILE A C 1
ATOM 752 O O . ILE A 1 88 ? -1.611 8.147 -2.430 1.00 9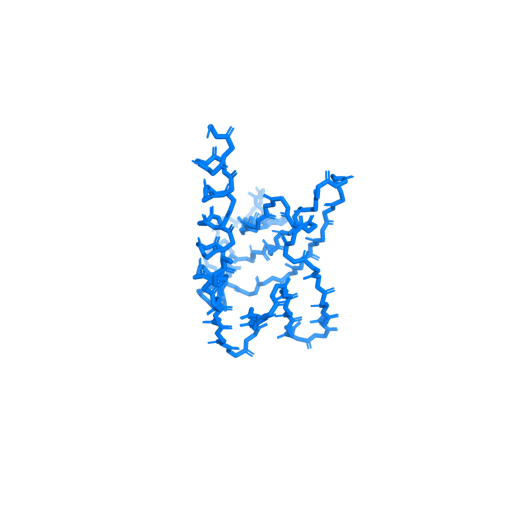0.06 88 ILE A O 1
ATOM 756 N N . GLU A 1 89 ? -3.017 7.535 -4.067 1.00 87.81 89 GLU A N 1
ATOM 757 C CA . GLU A 1 89 ? -4.207 8.110 -3.447 1.00 87.81 89 GLU A CA 1
ATOM 758 C C . GLU A 1 89 ? -4.662 7.340 -2.191 1.00 87.81 89 GLU A C 1
ATOM 760 O O . GLU A 1 89 ? -4.830 7.993 -1.158 1.00 87.81 89 GLU A O 1
ATOM 765 N N . PRO A 1 90 ? -4.717 5.988 -2.170 1.00 88.19 90 PRO A N 1
ATOM 766 C CA . PRO A 1 90 ? -4.926 5.230 -0.933 1.00 88.19 90 PRO A CA 1
ATOM 767 C C . PRO A 1 90 ? -3.940 5.598 0.178 1.00 88.19 90 PRO A C 1
ATOM 769 O O . PRO A 1 90 ? -4.332 5.804 1.326 1.00 88.19 90 PRO A O 1
ATOM 772 N N . ILE A 1 91 ? -2.654 5.752 -0.164 1.00 91.38 91 ILE A N 1
ATOM 773 C CA . ILE A 1 91 ? -1.621 6.191 0.784 1.00 91.38 91 ILE A CA 1
ATOM 774 C C . ILE A 1 91 ? -1.968 7.563 1.369 1.00 91.38 91 ILE A C 1
ATOM 776 O O . ILE A 1 91 ? -1.807 7.782 2.573 1.00 91.38 91 ILE A O 1
ATOM 780 N N . ALA A 1 92 ? -2.432 8.496 0.535 1.00 88.12 92 ALA A N 1
ATOM 781 C CA . ALA A 1 92 ? -2.826 9.827 0.980 1.00 88.12 92 ALA A CA 1
ATOM 782 C C . ALA A 1 92 ? -4.045 9.780 1.914 1.00 88.12 92 ALA A C 1
ATOM 784 O O . ALA A 1 92 ? -4.029 10.451 2.950 1.00 88.12 92 ALA A O 1
ATOM 785 N N . VAL A 1 93 ? -5.047 8.950 1.601 1.00 85.31 93 VAL A N 1
ATOM 786 C CA . VAL A 1 93 ? -6.239 8.740 2.440 1.00 85.31 93 VAL A CA 1
ATOM 787 C C . VAL A 1 93 ? -5.845 8.179 3.807 1.00 85.31 93 VAL A C 1
ATOM 789 O O . VAL A 1 93 ? -6.140 8.804 4.827 1.00 85.31 93 VAL A O 1
ATOM 792 N N . VAL A 1 94 ? -5.090 7.075 3.844 1.00 85.69 94 VAL A N 1
ATOM 793 C CA . VAL A 1 94 ? -4.612 6.454 5.096 1.00 85.69 94 VAL A CA 1
ATOM 794 C C . VAL A 1 94 ? -3.786 7.448 5.922 1.00 85.69 94 VAL A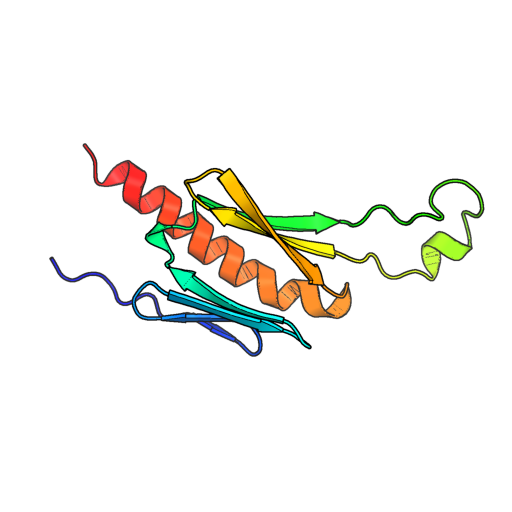 C 1
ATOM 796 O O . VAL A 1 94 ? -3.966 7.575 7.135 1.00 85.69 94 VAL A O 1
ATOM 799 N N . ARG A 1 95 ? -2.916 8.232 5.271 1.00 85.31 95 ARG A N 1
ATOM 800 C CA . ARG A 1 95 ? -2.132 9.284 5.936 1.00 85.31 95 ARG A CA 1
ATOM 801 C C . ARG A 1 95 ? -3.013 10.394 6.517 1.00 85.31 95 ARG A C 1
ATOM 803 O O . ARG A 1 95 ? -2.685 10.927 7.577 1.00 85.31 95 ARG A O 1
ATOM 810 N N . GLY A 1 96 ? -4.088 10.771 5.828 1.00 80.44 96 GLY A N 1
ATOM 811 C CA . GLY A 1 96 ? -5.059 11.760 6.295 1.00 80.44 96 GLY A CA 1
ATOM 812 C C . GLY A 1 96 ? -5.793 11.302 7.555 1.00 80.44 96 GLY A C 1
ATOM 813 O O . GLY A 1 96 ? -5.892 12.070 8.512 1.00 80.44 96 GLY A O 1
ATOM 814 N N . MET A 1 97 ? -6.205 10.031 7.599 1.00 74.56 97 MET A N 1
ATOM 815 C CA . MET A 1 97 ? -6.884 9.432 8.757 1.00 74.56 97 MET A CA 1
ATOM 816 C C . MET A 1 97 ? -5.998 9.410 10.009 1.00 74.56 97 MET A C 1
ATOM 818 O O . MET A 1 97 ? -6.455 9.713 11.112 1.00 74.56 97 MET A O 1
ATOM 822 N N . GLY A 1 98 ? -4.701 9.132 9.842 1.00 66.06 98 GLY A N 1
ATOM 823 C CA . GLY A 1 98 ? -3.741 9.209 10.945 1.00 66.06 98 GLY A CA 1
ATOM 824 C C . GLY A 1 98 ? -3.649 10.609 11.567 1.00 66.06 98 GLY A C 1
ATOM 825 O O . GLY A 1 98 ? -3.476 10.729 12.776 1.00 66.06 98 GLY A O 1
ATOM 826 N N . LYS A 1 99 ? -3.812 11.676 10.770 1.00 62.81 99 LYS A N 1
ATOM 827 C CA . LYS A 1 99 ? -3.769 13.063 11.264 1.00 62.81 99 LYS A CA 1
ATOM 828 C C . LYS A 1 99 ? -5.058 13.488 11.967 1.00 62.81 99 LYS A C 1
ATOM 830 O O . LYS A 1 99 ? -4.975 14.163 12.985 1.00 62.81 99 LYS A O 1
ATOM 835 N N . SER A 1 100 ? -6.235 13.105 11.468 1.00 57.38 100 SER A N 1
ATOM 836 C CA . SER A 1 100 ? -7.514 13.485 12.095 1.00 57.38 100 SER A CA 1
ATOM 837 C C . SER A 1 100 ? -7.682 12.902 13.502 1.00 57.38 100 SER A C 1
ATOM 839 O O . SER A 1 100 ? -8.247 13.560 14.374 1.00 57.38 100 SER A O 1
ATOM 841 N N . ASN A 1 101 ? -7.123 11.716 13.755 1.00 52.25 101 ASN A N 1
ATOM 842 C CA . ASN A 1 101 ? -7.126 11.108 15.089 1.00 52.25 101 ASN A CA 1
ATOM 843 C C . ASN A 1 101 ? -6.186 11.808 16.087 1.00 52.25 101 ASN A C 1
ATOM 845 O O . ASN A 1 101 ? -6.392 11.683 17.288 1.00 52.25 101 ASN A O 1
ATOM 849 N N . LEU A 1 102 ? -5.186 12.561 15.615 1.00 45.69 102 LEU A N 1
ATOM 850 C CA . LEU A 1 102 ? -4.271 13.327 16.472 1.00 45.69 102 LEU A CA 1
ATOM 851 C C . LEU A 1 102 ? -4.865 14.667 16.937 1.00 45.69 102 LEU A C 1
ATOM 853 O O . LEU A 1 102 ? -4.517 15.130 18.015 1.00 45.69 102 LEU A O 1
ATOM 857 N N . PHE A 1 103 ? -5.783 15.267 16.172 1.00 44.34 103 PHE A N 1
ATOM 858 C CA . PHE A 1 103 ? -6.443 16.535 16.536 1.00 44.34 103 PHE A CA 1
ATOM 859 C C . PHE A 1 103 ? -7.782 16.361 17.265 1.00 44.34 103 PHE A C 1
ATOM 861 O O . PHE A 1 103 ? -8.377 17.343 17.692 1.00 44.34 103 PHE A O 1
ATOM 868 N N . SER A 1 104 ? -8.259 15.124 17.410 1.00 41.31 104 SER A N 1
ATOM 869 C CA . SER A 1 104 ? -9.510 14.805 18.117 1.00 41.31 104 SER A CA 1
ATOM 870 C C . SER A 1 104 ? -9.281 14.368 19.574 1.00 41.31 104 SER A C 1
ATOM 872 O O . SER A 1 104 ? -10.224 13.957 20.240 1.00 41.31 104 SER A O 1
ATOM 874 N N . ALA A 1 105 ? -8.032 14.411 20.049 1.00 39.16 105 ALA A N 1
ATOM 875 C CA . ALA A 1 105 ? -7.615 13.982 21.387 1.00 39.16 105 ALA A CA 1
ATOM 876 C C . ALA A 1 105 ? -7.158 15.159 22.275 1.00 39.16 105 ALA A C 1
ATOM 878 O O . ALA A 1 105 ? -6.291 14.983 23.129 1.00 39.16 105 ALA A O 1
ATOM 879 N N . SER A 1 106 ? -7.692 16.363 22.039 1.00 38.03 106 SER A N 1
ATOM 880 C CA . SER A 1 106 ? -7.490 17.551 22.885 1.00 38.03 106 SER A CA 1
ATOM 881 C C . SER A 1 106 ? -8.742 17.863 23.687 1.00 38.03 106 SER A C 1
ATOM 883 O O . SER A 1 106 ? -9.838 17.776 23.090 1.00 38.03 106 SER A O 1
#

Foldseek 3Di:
DDDDFDFDDDPAWTQGPQWIWGHDDPDTDIDGLLQWPAWDKDWDDDPPVPDDPVVVVVDFTKIWIWTATPVRDIDIDIDGNVGVVVVPVVRVVSVVVNVVVVVVPD